Protein AF-A0A351R2L6-F1 (afdb_monomer_lite)

pLDDT: mean 74.39, std 21.06, range [41.09, 98.19]

Foldseek 3Di:
DVVVVVVVVVVVPDPPPCVDPPPVPPPPQDADEFEEEDQDDCVVCVVVLVVCCVVRVRYHYHYDHDPPRLVVQLVCQVVVNHTPYYDDHPDRPPPPPVPPDCPVVVVVVVVVVVVVVVVVVPDPPPPPD

Structure (mmCIF, N/CA/C/O backbone):
data_AF-A0A351R2L6-F1
#
_entry.id   AF-A0A351R2L6-F1
#
loop_
_atom_site.group_PDB
_atom_site.id
_atom_site.type_symbol
_atom_site.label_atom_id
_atom_site.label_alt_id
_atom_site.label_comp_id
_atom_site.label_asym_id
_atom_site.label_entity_id
_atom_site.label_seq_id
_atom_site.pdbx_PDB_ins_code
_atom_site.Cartn_x
_atom_site.Cartn_y
_atom_site.Cartn_z
_atom_site.occupancy
_atom_site.B_iso_or_equiv
_atom_site.auth_seq_id
_atom_site.auth_comp_id
_atom_site.auth_asym_id
_atom_site.auth_atom_id
_atom_site.pdbx_PDB_model_num
ATOM 1 N N . MET A 1 1 ? -68.173 1.123 -17.060 1.00 58.06 1 MET A N 1
ATOM 2 C CA . MET A 1 1 ? -67.827 0.187 -15.963 1.00 58.06 1 MET A CA 1
ATOM 3 C C . MET A 1 1 ? -66.598 -0.675 -16.257 1.00 58.06 1 MET A C 1
ATOM 5 O O . MET A 1 1 ? -65.823 -0.898 -15.342 1.00 58.06 1 MET A O 1
ATOM 9 N N . VAL A 1 2 ? -66.363 -1.112 -17.503 1.00 62.03 2 VAL A N 1
ATOM 10 C CA . VAL A 1 2 ? -65.221 -1.989 -17.857 1.00 62.03 2 VAL A CA 1
ATOM 11 C C . VAL A 1 2 ? -63.849 -1.316 -17.671 1.00 62.03 2 VAL A C 1
ATOM 13 O O . VAL A 1 2 ? -62.933 -1.929 -17.136 1.00 62.03 2 VAL A O 1
ATOM 16 N N . ALA A 1 3 ? -63.716 -0.031 -18.021 1.00 60.00 3 ALA A N 1
ATOM 17 C CA . ALA A 1 3 ? -62.449 0.704 -17.895 1.00 60.00 3 ALA A CA 1
ATOM 18 C C . ALA A 1 3 ? -61.976 0.894 -16.438 1.00 60.00 3 ALA A C 1
ATOM 20 O O . ALA A 1 3 ? -60.776 0.889 -16.180 1.00 60.00 3 ALA A O 1
ATOM 21 N N . VAL A 1 4 ? -62.916 1.010 -15.490 1.00 69.56 4 VAL A N 1
ATOM 22 C CA . VAL A 1 4 ? -62.628 1.141 -14.047 1.00 69.56 4 VAL A CA 1
ATOM 23 C C . VAL A 1 4 ? -62.164 -0.196 -13.462 1.00 69.56 4 VAL A C 1
ATOM 25 O O . VAL A 1 4 ? -61.270 -0.237 -12.625 1.00 69.56 4 VAL A O 1
ATOM 28 N N . LEU A 1 5 ? -62.728 -1.306 -13.946 1.00 65.19 5 LEU A N 1
ATOM 29 C CA . LEU A 1 5 ? -62.352 -2.649 -13.506 1.00 65.19 5 LEU A CA 1
ATOM 30 C C . LEU A 1 5 ? -60.935 -3.024 -13.973 1.00 65.19 5 LEU A C 1
ATOM 32 O O . LEU A 1 5 ? -60.170 -3.616 -13.217 1.00 65.19 5 LEU A O 1
ATOM 36 N N . LEU A 1 6 ? -60.569 -2.627 -15.197 1.00 62.56 6 LEU A N 1
ATOM 37 C CA . LEU A 1 6 ? -59.234 -2.865 -15.754 1.00 62.56 6 LEU A CA 1
ATOM 38 C C . LEU A 1 6 ? -58.149 -2.044 -15.044 1.00 62.56 6 LEU A C 1
ATOM 40 O O . LEU A 1 6 ? -57.065 -2.560 -14.793 1.00 62.56 6 LEU A O 1
ATOM 44 N N . THR A 1 7 ? -58.440 -0.799 -14.658 1.00 64.06 7 THR A N 1
ATOM 45 C CA . THR A 1 7 ? -57.491 0.030 -13.892 1.00 64.06 7 THR A CA 1
ATOM 46 C C . THR A 1 7 ? -57.279 -0.490 -12.469 1.00 64.06 7 THR A C 1
ATOM 48 O O . THR A 1 7 ? -56.157 -0.447 -11.970 1.00 64.06 7 THR A O 1
ATOM 51 N N . LEU A 1 8 ? -58.312 -1.056 -11.834 1.00 64.56 8 LEU A N 1
ATOM 52 C CA . LEU A 1 8 ? -58.193 -1.686 -10.513 1.00 64.56 8 LEU A CA 1
ATOM 53 C C . LEU A 1 8 ? -57.381 -2.993 -10.543 1.00 64.56 8 LEU A C 1
ATOM 55 O O . LEU A 1 8 ? -56.595 -3.251 -9.636 1.00 64.56 8 LEU A O 1
ATOM 59 N N . LEU A 1 9 ? -57.540 -3.799 -11.599 1.00 66.81 9 LEU A N 1
ATOM 60 C CA . LEU A 1 9 ? -56.763 -5.027 -11.811 1.00 66.81 9 LEU A CA 1
ATOM 61 C C . LEU A 1 9 ? -55.272 -4.741 -12.027 1.00 66.81 9 LEU A C 1
ATOM 63 O O . LEU A 1 9 ? -54.437 -5.463 -11.492 1.00 66.81 9 LEU A O 1
ATOM 67 N N . VAL A 1 10 ? -54.939 -3.663 -12.743 1.00 66.62 10 VAL A N 1
ATOM 68 C CA . VAL A 1 10 ? -53.547 -3.230 -12.949 1.00 66.62 10 VAL A CA 1
ATOM 69 C C . VAL A 1 10 ? -52.899 -2.776 -11.633 1.00 66.62 10 VAL A C 1
ATOM 71 O O . VAL A 1 10 ? -51.741 -3.096 -11.388 1.00 66.62 10 VAL A O 1
ATOM 74 N N . LEU A 1 11 ? -53.641 -2.115 -10.736 1.00 62.09 11 LEU A N 1
ATOM 75 C CA . LEU A 1 11 ? -53.134 -1.721 -9.410 1.00 62.09 11 LEU A CA 1
ATOM 76 C C . LEU A 1 11 ? -52.888 -2.915 -8.471 1.00 62.09 11 LEU A C 1
ATOM 78 O O . LEU A 1 11 ? -51.992 -2.844 -7.637 1.00 62.09 11 LEU A O 1
ATOM 82 N N . LEU A 1 12 ? -53.637 -4.013 -8.623 1.00 63.47 12 LEU A N 1
ATOM 83 C CA . LEU A 1 12 ? -53.437 -5.256 -7.861 1.00 63.47 12 LEU A CA 1
ATOM 84 C C . LEU A 1 12 ? -52.257 -6.107 -8.363 1.00 63.47 12 LEU A C 1
ATOM 86 O O . LEU A 1 12 ? -51.823 -7.012 -7.655 1.00 63.47 12 LEU A O 1
ATOM 90 N N . GLN A 1 13 ? -51.746 -5.847 -9.571 1.00 61.00 13 GLN A N 1
ATOM 91 C CA . GLN A 1 13 ? -50.612 -6.575 -10.156 1.00 61.00 13 GLN A CA 1
ATOM 92 C C . GLN A 1 13 ? -49.246 -5.986 -9.792 1.00 61.00 13 GLN A C 1
ATOM 94 O O . GLN A 1 13 ? -48.231 -6.647 -10.009 1.00 61.00 13 GLN A O 1
ATOM 99 N N . PHE A 1 14 ? -49.201 -4.778 -9.228 1.00 47.53 14 PHE A N 1
ATOM 100 C CA . PHE A 1 14 ? -47.980 -4.263 -8.625 1.00 47.53 14 PHE A CA 1
ATOM 101 C C . PHE A 1 14 ? -47.926 -4.782 -7.188 1.00 47.53 14 PHE A C 1
ATOM 103 O O . PHE A 1 14 ? -48.696 -4.290 -6.357 1.00 47.53 14 PHE A O 1
ATOM 110 N N . PRO A 1 15 ? -47.067 -5.767 -6.853 1.00 56.81 15 PRO A N 1
ATOM 111 C CA . PRO A 1 15 ? -46.772 -6.009 -5.453 1.00 56.81 15 PRO A CA 1
ATOM 112 C C . PRO A 1 15 ? -46.349 -4.662 -4.876 1.00 56.81 15 PRO A C 1
ATOM 114 O O . PRO A 1 15 ? -45.473 -3.986 -5.421 1.00 56.81 15 PRO A O 1
ATOM 117 N N . ALA A 1 16 ? -47.005 -4.243 -3.798 1.00 57.84 16 ALA A N 1
ATOM 118 C CA . ALA A 1 16 ? -46.551 -3.130 -2.986 1.00 57.84 16 ALA A CA 1
ATOM 119 C C . ALA A 1 16 ? -45.269 -3.545 -2.245 1.00 57.84 16 ALA A C 1
ATOM 121 O O . ALA A 1 16 ? -45.178 -3.438 -1.030 1.00 57.84 16 ALA A O 1
ATOM 122 N N . ASP A 1 17 ? -44.255 -3.995 -2.982 1.00 55.78 17 ASP A N 1
ATOM 123 C CA . ASP A 1 17 ? -42.875 -4.034 -2.540 1.00 55.78 17 ASP A CA 1
ATOM 124 C C . ASP A 1 17 ? -42.298 -2.616 -2.665 1.00 55.78 17 ASP A C 1
ATOM 126 O O . ASP A 1 17 ? -41.271 -2.360 -3.280 1.00 55.78 17 ASP A O 1
ATOM 130 N N . PHE A 1 18 ? -42.927 -1.683 -1.945 1.00 49.28 18 PHE A N 1
ATOM 131 C CA . PHE A 1 18 ? -42.151 -0.736 -1.150 1.00 49.28 18 PHE A CA 1
ATOM 132 C C . PHE A 1 18 ? -41.750 -1.447 0.149 1.00 49.28 18 PHE A C 1
ATOM 134 O O . PHE A 1 18 ? -41.914 -0.927 1.252 1.00 49.28 18 PHE A O 1
ATOM 141 N N . GLY A 1 19 ? -41.248 -2.678 0.011 1.00 44.75 19 GLY A N 1
ATOM 142 C CA . GLY A 1 19 ? -40.500 -3.387 1.023 1.00 44.75 19 GLY A CA 1
ATOM 143 C C . GLY A 1 19 ? -39.233 -2.587 1.236 1.00 44.75 19 GLY A C 1
ATOM 144 O O . GLY A 1 19 ? -38.234 -2.795 0.563 1.00 44.75 19 GLY A O 1
ATOM 145 N N . SER A 1 20 ? -39.359 -1.575 2.091 1.00 53.19 20 SER A N 1
ATOM 146 C CA . SER A 1 20 ? -38.311 -0.917 2.842 1.00 53.19 20 SER A CA 1
ATOM 147 C C . SER A 1 20 ? -36.906 -1.208 2.302 1.00 53.19 20 SER A C 1
ATOM 149 O O . SER A 1 20 ? -36.212 -2.092 2.795 1.00 53.19 20 SER A O 1
ATOM 151 N N . VAL A 1 21 ? -36.417 -0.387 1.365 1.00 51.34 21 VAL A N 1
ATOM 152 C CA . VAL A 1 21 ? -34.961 -0.203 1.213 1.00 51.34 21 VAL A CA 1
ATOM 153 C C . VAL A 1 21 ? -34.459 0.692 2.355 1.00 51.34 21 VAL A C 1
ATOM 155 O O . VAL A 1 21 ? -33.580 1.525 2.193 1.00 51.34 21 VAL A O 1
ATOM 158 N N . ALA A 1 22 ? -34.978 0.505 3.568 1.00 46.72 22 ALA A N 1
ATOM 159 C CA . ALA A 1 22 ? -34.087 0.480 4.699 1.00 46.72 22 ALA A CA 1
ATOM 160 C C . ALA A 1 22 ? -33.396 -0.886 4.631 1.00 46.72 22 ALA A C 1
ATOM 162 O O . ALA A 1 22 ? -33.725 -1.812 5.370 1.00 46.72 22 ALA A O 1
ATOM 163 N N . HIS A 1 23 ? -32.376 -0.990 3.767 1.00 41.09 23 HIS A N 1
ATOM 164 C CA . HIS A 1 23 ? -31.181 -1.677 4.226 1.00 41.09 23 HIS A CA 1
ATOM 165 C C . HIS A 1 23 ? -30.851 -0.964 5.534 1.00 41.09 23 HIS A C 1
ATOM 167 O O . HIS A 1 23 ? -30.285 0.129 5.536 1.00 41.09 23 HIS A O 1
ATOM 173 N N . ALA A 1 24 ? -31.318 -1.524 6.651 1.00 45.12 24 ALA A N 1
ATOM 174 C CA . ALA A 1 24 ? -30.699 -1.274 7.921 1.00 45.12 24 ALA A CA 1
ATOM 175 C C . ALA A 1 24 ? -29.240 -1.585 7.627 1.00 45.12 24 ALA A C 1
ATOM 177 O O . ALA A 1 24 ? -28.880 -2.743 7.411 1.00 45.12 24 ALA A O 1
ATOM 178 N N . ALA A 1 25 ? -28.439 -0.533 7.472 1.00 47.28 25 ALA A N 1
ATOM 179 C CA . ALA A 1 25 ? -27.008 -0.636 7.509 1.00 47.28 25 ALA A CA 1
ATOM 180 C C . ALA A 1 25 ? -26.742 -1.207 8.896 1.00 47.28 25 ALA A C 1
ATOM 182 O O . ALA A 1 25 ? -26.617 -0.470 9.874 1.00 47.28 25 ALA A O 1
ATOM 183 N N . GLN A 1 26 ? -26.775 -2.537 9.013 1.00 45.88 26 GLN A N 1
ATOM 184 C CA . GLN A 1 26 ? -26.150 -3.200 10.123 1.00 45.88 26 GLN A CA 1
ATOM 185 C C . GLN A 1 26 ? -24.731 -2.691 10.039 1.00 45.88 26 GLN A C 1
ATOM 187 O O . GLN A 1 26 ? -23.992 -2.995 9.101 1.00 45.88 26 GLN A O 1
ATOM 192 N N . LYS A 1 27 ? -24.398 -1.817 10.983 1.00 56.12 27 LYS A N 1
ATOM 193 C CA . LYS 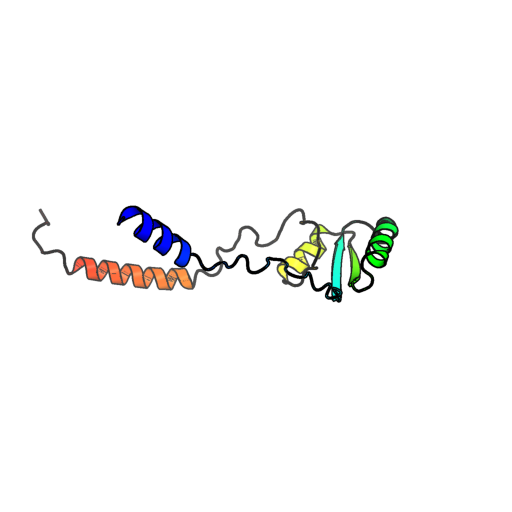A 1 27 ? -23.049 -1.350 11.221 1.00 56.12 27 LYS A CA 1
ATOM 194 C C . LYS A 1 27 ? -22.289 -2.545 11.786 1.00 56.12 27 LYS A C 1
ATOM 196 O O . LYS A 1 27 ? -21.935 -2.562 12.958 1.00 56.12 27 LYS A O 1
ATOM 201 N N . ASN A 1 28 ? -22.115 -3.577 10.962 1.00 69.25 28 ASN A N 1
ATOM 202 C CA . ASN A 1 28 ? -21.118 -4.588 11.199 1.00 69.25 28 ASN A CA 1
ATOM 203 C C . ASN A 1 28 ? -19.811 -3.824 11.173 1.00 69.25 28 ASN A C 1
ATOM 205 O O . ASN A 1 28 ? -19.450 -3.190 10.180 1.00 69.25 28 ASN A O 1
ATOM 209 N N . GLU A 1 29 ? -19.193 -3.765 12.341 1.00 73.75 29 GLU A N 1
ATOM 210 C CA . GLU A 1 29 ? -17.903 -3.144 12.512 1.00 73.75 29 GLU A CA 1
ATOM 211 C C . GLU A 1 29 ? -16.938 -3.842 11.551 1.00 73.75 29 GLU A C 1
ATOM 213 O O . GLU A 1 29 ? -16.662 -5.033 11.691 1.00 73.75 29 GLU A O 1
ATOM 218 N N . ILE A 1 30 ? -16.506 -3.117 10.518 1.00 85.00 30 ILE A N 1
ATOM 219 C CA . ILE A 1 30 ? -15.580 -3.643 9.521 1.00 85.00 30 ILE A CA 1
ATOM 220 C C . ILE A 1 30 ? -14.244 -3.826 10.229 1.00 85.00 30 ILE A C 1
ATOM 222 O O . ILE A 1 30 ? -13.672 -2.864 10.749 1.00 85.00 30 ILE A O 1
ATOM 226 N N . ARG A 1 31 ? -13.784 -5.075 10.271 1.00 92.56 31 ARG A N 1
ATOM 227 C CA . ARG A 1 31 ? -12.519 -5.467 10.880 1.00 92.56 31 ARG A CA 1
ATOM 228 C C . ARG A 1 31 ? -11.647 -6.171 9.857 1.00 92.56 31 ARG A C 1
ATOM 230 O O . ARG A 1 31 ? -12.166 -6.903 9.017 1.00 92.56 31 ARG A O 1
ATOM 237 N N . GLY A 1 32 ? -10.340 -5.975 9.943 1.00 95.25 32 GLY A N 1
ATOM 238 C CA . GLY A 1 32 ? -9.392 -6.643 9.060 1.00 95.25 32 GLY A CA 1
ATOM 239 C C . GLY A 1 32 ? -8.049 -5.938 9.001 1.00 95.25 32 GLY A C 1
ATOM 240 O O . GLY A 1 32 ? -7.820 -4.956 9.701 1.00 95.25 32 GLY A O 1
ATOM 241 N N . THR A 1 33 ? -7.180 -6.437 8.136 1.00 97.50 33 THR A N 1
ATOM 242 C CA . THR A 1 33 ? -5.877 -5.839 7.864 1.00 97.50 33 THR A CA 1
ATOM 243 C C . THR A 1 33 ? -5.833 -5.460 6.393 1.00 97.50 33 THR A C 1
ATOM 245 O O . THR A 1 33 ? -6.205 -6.273 5.551 1.00 97.50 33 THR A O 1
ATOM 248 N N . ILE A 1 34 ? -5.375 -4.249 6.093 1.00 97.38 34 ILE A N 1
ATOM 249 C CA . ILE A 1 34 ? -5.083 -3.809 4.728 1.00 97.38 34 ILE A CA 1
ATOM 250 C C . ILE A 1 34 ? -3.589 -3.560 4.578 1.00 97.38 34 ILE A C 1
ATOM 252 O O . ILE A 1 34 ? -2.922 -3.087 5.501 1.00 97.38 34 ILE A O 1
ATOM 256 N N . SER A 1 35 ? -3.068 -3.865 3.404 1.00 98.00 35 SER A N 1
ATOM 257 C CA . SER A 1 35 ? -1.694 -3.603 2.998 1.00 98.00 35 SER A CA 1
ATOM 258 C C . SER A 1 35 ? -1.643 -2.386 2.074 1.00 98.00 35 SER A C 1
ATOM 260 O O . SER A 1 35 ? -2.455 -2.241 1.161 1.00 98.00 35 SER A O 1
ATOM 262 N N . VAL A 1 36 ? -0.706 -1.475 2.339 1.00 98.19 36 VAL A N 1
ATOM 263 C CA . VAL A 1 36 ? -0.564 -0.212 1.604 1.00 98.19 36 VAL A CA 1
ATOM 264 C C . VAL A 1 36 ? 0.887 -0.038 1.182 1.00 98.19 36 VAL A C 1
ATOM 266 O O . VAL A 1 36 ? 1.765 0.022 2.043 1.00 98.19 36 VAL A O 1
ATOM 269 N N . ALA A 1 37 ? 1.136 0.099 -0.121 1.00 97.75 37 ALA A N 1
ATOM 270 C CA . ALA A 1 37 ? 2.453 0.437 -0.655 1.00 97.75 37 ALA A CA 1
ATOM 271 C C . ALA A 1 37 ? 2.506 1.863 -1.194 1.00 97.75 37 ALA A C 1
ATOM 273 O O . ALA A 1 37 ? 1.654 2.286 -1.976 1.00 97.75 37 ALA A O 1
ATOM 274 N N . SER A 1 38 ? 3.574 2.577 -0.848 1.00 97.38 38 SER A N 1
ATOM 275 C CA . SER A 1 38 ? 3.788 3.965 -1.257 1.00 97.38 38 SER A CA 1
ATOM 276 C C . SER A 1 38 ? 5.271 4.269 -1.487 1.00 97.38 38 SER A C 1
ATOM 278 O O . SER A 1 38 ? 6.154 3.563 -1.002 1.00 97.38 38 SER A O 1
ATOM 280 N N . ASN A 1 39 ? 5.554 5.338 -2.223 1.00 96.50 39 ASN A N 1
ATOM 281 C CA . ASN A 1 39 ? 6.891 5.921 -2.347 1.00 96.50 39 ASN A CA 1
ATOM 282 C C . ASN A 1 39 ? 7.160 7.021 -1.297 1.00 96.50 39 ASN A C 1
ATOM 284 O O . ASN A 1 39 ? 8.243 7.600 -1.269 1.00 96.50 39 ASN A O 1
ATOM 288 N N . ILE A 1 40 ? 6.182 7.323 -0.440 1.00 96.62 40 ILE A N 1
ATOM 289 C CA . ILE A 1 40 ? 6.288 8.308 0.642 1.00 96.62 40 ILE A CA 1
ATOM 290 C C . ILE A 1 40 ? 6.770 7.601 1.911 1.00 96.62 40 ILE A C 1
ATOM 292 O O . ILE A 1 40 ? 6.318 6.495 2.221 1.00 96.62 40 ILE A O 1
ATOM 296 N N . SER A 1 41 ? 7.667 8.227 2.671 1.00 96.94 41 SER A N 1
ATOM 297 C CA . SER A 1 41 ? 8.158 7.649 3.923 1.00 96.94 41 SER A CA 1
ATOM 298 C C . SER A 1 41 ? 7.018 7.430 4.929 1.00 96.94 41 SER A C 1
ATOM 300 O O . SER A 1 41 ? 6.035 8.175 4.962 1.00 96.94 41 SER A O 1
ATOM 302 N N . GLN A 1 42 ? 7.146 6.414 5.787 1.00 96.44 42 GLN A N 1
ATOM 303 C CA . GLN A 1 42 ? 6.169 6.201 6.861 1.00 96.44 42 GLN A CA 1
ATOM 304 C C . GLN A 1 42 ? 6.095 7.405 7.809 1.00 96.44 42 GLN A C 1
ATOM 306 O O . GLN A 1 42 ? 5.012 7.746 8.273 1.00 96.44 42 GLN A O 1
ATOM 311 N N . GLN A 1 43 ? 7.226 8.072 8.052 1.00 97.62 43 GLN A N 1
ATOM 312 C CA . GLN A 1 43 ? 7.291 9.255 8.905 1.00 97.62 43 GLN A CA 1
ATOM 313 C C . GLN A 1 43 ? 6.377 10.374 8.389 1.00 97.62 43 GLN A C 1
ATOM 315 O O . GLN A 1 43 ? 5.594 10.923 9.162 1.00 97.62 43 GLN A O 1
ATOM 320 N N . ASP A 1 44 ? 6.424 10.672 7.090 1.00 97.75 44 ASP A N 1
ATOM 321 C CA . ASP A 1 44 ? 5.593 11.726 6.492 1.00 97.75 44 ASP A CA 1
ATOM 322 C C . ASP A 1 44 ? 4.108 11.329 6.445 1.00 97.75 44 ASP A C 1
ATOM 324 O O . ASP A 1 44 ? 3.216 12.177 6.546 1.00 97.75 44 ASP A O 1
ATOM 328 N N . MET A 1 45 ? 3.833 10.024 6.347 1.00 96.88 45 MET A N 1
ATOM 329 C CA . MET A 1 45 ? 2.478 9.471 6.346 1.00 96.88 45 MET A CA 1
ATOM 330 C C . MET A 1 45 ? 1.872 9.263 7.735 1.00 96.88 45 MET A C 1
ATOM 332 O O . MET A 1 45 ? 0.661 9.048 7.833 1.00 96.88 45 MET A O 1
ATOM 336 N N . GLN A 1 46 ? 2.662 9.352 8.807 1.00 97.69 46 GLN A N 1
ATOM 337 C CA . GLN A 1 46 ? 2.244 8.929 10.144 1.00 97.69 46 GLN A CA 1
ATOM 338 C C . GLN A 1 46 ? 0.968 9.637 10.616 1.00 97.69 46 GLN A C 1
ATOM 340 O O . GLN A 1 46 ? 0.042 8.983 11.085 1.00 97.69 46 GLN A O 1
ATOM 345 N N . GLN A 1 47 ? 0.857 10.949 10.386 1.00 98.19 47 GLN A N 1
ATOM 346 C CA . GLN A 1 47 ? -0.336 11.723 10.756 1.00 98.19 47 GLN A CA 1
ATOM 347 C C . GLN A 1 47 ? -1.629 11.196 10.102 1.00 98.19 47 GLN A C 1
ATOM 349 O O . GLN A 1 47 ? -2.703 11.239 10.704 1.00 98.19 47 GLN A O 1
ATOM 354 N N . TYR A 1 48 ? -1.535 10.682 8.872 1.00 97.44 48 TYR A N 1
ATOM 355 C CA . TYR A 1 48 ? -2.675 10.141 8.137 1.00 97.44 48 TYR A CA 1
ATOM 356 C C . TYR A 1 48 ? -3.013 8.729 8.607 1.00 97.44 48 TYR A C 1
ATOM 358 O O . TYR A 1 48 ? -4.193 8.410 8.744 1.00 97.44 48 TYR A O 1
ATOM 366 N N . LEU A 1 49 ? -1.995 7.912 8.901 1.00 97.19 49 LEU A N 1
ATOM 367 C CA . LEU A 1 49 ? -2.175 6.586 9.496 1.00 97.19 49 LEU A CA 1
ATOM 368 C C . LEU A 1 49 ? -2.863 6.697 10.861 1.00 97.19 49 LEU A C 1
ATOM 370 O O . LEU A 1 49 ? -3.849 6.006 11.111 1.00 97.19 49 LEU A O 1
ATOM 374 N N . ASP A 1 50 ? -2.425 7.632 11.702 1.00 97.44 50 ASP A N 1
ATOM 375 C CA . ASP A 1 50 ? -3.025 7.880 13.014 1.00 97.44 50 ASP A CA 1
ATOM 376 C C . ASP A 1 50 ? -4.477 8.364 12.883 1.00 97.44 50 ASP A C 1
ATOM 378 O O . ASP A 1 50 ? -5.375 7.885 13.583 1.00 97.44 50 ASP A O 1
ATOM 382 N N . GLY A 1 51 ? -4.735 9.281 11.944 1.00 97.50 51 GLY A N 1
ATOM 383 C CA . GLY A 1 51 ? -6.082 9.761 11.638 1.00 97.50 51 GLY A CA 1
ATOM 384 C C . GLY A 1 51 ? -7.012 8.649 11.144 1.00 97.50 51 GLY A C 1
ATOM 385 O O . GLY A 1 51 ? -8.169 8.576 11.570 1.00 97.50 51 GLY A O 1
ATOM 386 N N . PHE A 1 52 ? -6.506 7.760 10.286 1.00 96.69 52 PHE A N 1
ATOM 387 C CA . PHE A 1 52 ? -7.245 6.606 9.785 1.00 96.69 52 PHE A CA 1
ATOM 388 C C . PHE A 1 52 ? -7.548 5.612 10.908 1.00 96.69 52 PHE A C 1
ATOM 390 O O . PHE A 1 52 ? -8.715 5.285 11.118 1.00 96.69 52 PHE A O 1
ATOM 397 N N . ASN A 1 53 ? -6.540 5.214 11.688 1.00 95.06 53 ASN A N 1
ATOM 398 C CA . ASN A 1 53 ? -6.680 4.259 12.791 1.00 95.06 53 ASN A CA 1
ATOM 399 C C . ASN A 1 53 ? -7.649 4.769 13.866 1.00 95.06 53 ASN A C 1
ATOM 401 O O . ASN A 1 53 ? -8.462 4.012 14.392 1.00 95.06 53 ASN A O 1
ATOM 405 N N . LYS A 1 54 ? -7.637 6.078 14.154 1.00 96.25 54 LYS A N 1
ATOM 406 C CA . LYS A 1 54 ? -8.600 6.700 15.073 1.00 96.25 54 LYS A CA 1
ATOM 407 C C . LYS A 1 54 ? -10.039 6.616 14.558 1.00 96.25 54 LYS A C 1
ATOM 409 O O . LYS A 1 54 ? -10.966 6.445 15.348 1.00 96.25 54 LYS A O 1
ATOM 414 N N . LYS A 1 55 ? -10.243 6.778 13.247 1.00 95.56 55 LYS A N 1
ATOM 415 C CA . LYS A 1 55 ? -11.570 6.728 12.613 1.00 95.56 55 LYS A CA 1
ATOM 416 C C . LYS A 1 55 ? -12.055 5.292 12.384 1.00 95.56 55 LYS A C 1
ATOM 418 O O . LYS A 1 55 ? -13.262 5.048 12.413 1.00 95.56 55 LYS A O 1
ATOM 423 N N . HIS A 1 56 ? -11.127 4.362 12.179 1.00 95.00 56 HIS A N 1
ATOM 424 C CA . HIS A 1 56 ? -11.370 2.967 11.822 1.00 95.00 56 HIS A CA 1
ATOM 425 C C . HIS A 1 56 ? -10.555 2.012 12.717 1.00 95.00 56 HIS A C 1
ATOM 427 O O . HIS A 1 56 ? -9.674 1.314 12.223 1.00 95.00 56 HIS A O 1
ATOM 433 N N . PRO A 1 57 ? -10.854 1.928 14.028 1.00 93.31 57 PRO A N 1
ATOM 434 C CA . PRO A 1 57 ? -10.048 1.158 14.984 1.00 93.31 57 PRO A CA 1
ATOM 435 C C . PRO A 1 57 ? -10.084 -0.362 14.763 1.00 93.31 57 PRO A C 1
ATOM 437 O O . PRO A 1 57 ? -9.233 -1.077 15.280 1.00 93.31 57 PRO A O 1
ATOM 440 N N . GLY A 1 58 ? -11.067 -0.867 14.011 1.00 94.06 58 GLY A N 1
ATOM 441 C CA . GLY A 1 58 ? -11.151 -2.278 13.630 1.00 94.06 58 GLY A CA 1
ATOM 442 C C . GLY A 1 58 ? -10.229 -2.672 12.472 1.00 94.06 58 GLY A C 1
ATOM 443 O O . GLY A 1 58 ? -10.116 -3.862 12.183 1.00 94.06 58 GLY A O 1
ATOM 444 N N . ILE A 1 59 ? -9.598 -1.703 11.800 1.00 96.19 59 ILE A N 1
ATOM 445 C CA . ILE A 1 59 ? -8.766 -1.933 10.618 1.00 96.19 59 ILE A CA 1
ATOM 446 C C . ILE A 1 59 ? -7.300 -1.682 10.974 1.00 96.19 59 ILE A C 1
ATOM 448 O O . ILE A 1 59 ? -6.931 -0.585 11.379 1.00 96.19 59 ILE A O 1
ATOM 452 N N . GLU A 1 60 ? -6.459 -2.691 10.782 1.00 96.25 60 GLU A N 1
ATOM 453 C CA . GLU A 1 60 ? -5.006 -2.567 10.874 1.00 96.25 60 GLU A CA 1
ATOM 454 C C . GLU A 1 60 ? -4.426 -2.194 9.503 1.00 96.25 60 GLU A C 1
ATOM 456 O O . GLU A 1 60 ? -4.722 -2.841 8.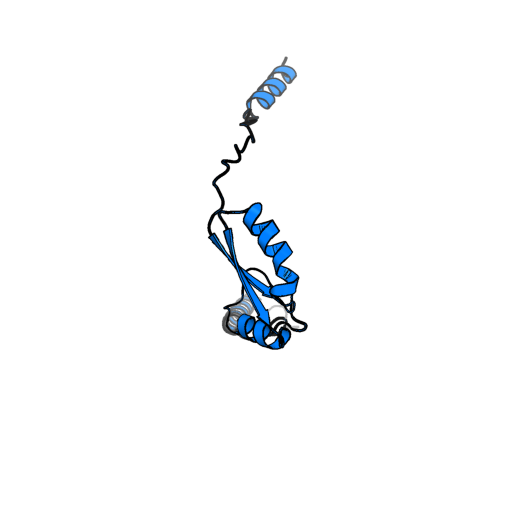498 1.00 96.25 60 GLU A O 1
ATOM 461 N N . VAL A 1 61 ? -3.569 -1.173 9.450 1.00 97.62 61 VAL A N 1
ATOM 462 C CA . VAL A 1 61 ? -2.892 -0.757 8.214 1.00 97.62 61 VAL A CA 1
ATOM 463 C C . VAL A 1 61 ? -1.430 -1.194 8.244 1.00 97.62 61 VAL A C 1
ATOM 465 O O . VAL A 1 61 ? -0.627 -0.655 9.006 1.00 97.62 61 VAL A O 1
ATOM 468 N N . LYS A 1 62 ? -1.062 -2.135 7.373 1.00 97.69 62 LYS A N 1
ATOM 469 C CA . LYS A 1 62 ? 0.330 -2.515 7.106 1.00 97.69 62 LYS A CA 1
ATOM 470 C C . LYS A 1 62 ? 0.898 -1.609 6.022 1.00 97.69 62 LYS A C 1
ATOM 472 O O . LYS A 1 62 ? 0.711 -1.853 4.833 1.00 97.69 62 LYS A O 1
ATOM 477 N N . TYR A 1 63 ? 1.559 -0.541 6.452 1.00 98.12 63 TYR A N 1
ATOM 478 C CA . TYR A 1 63 ? 2.159 0.443 5.559 1.00 98.12 63 TYR A CA 1
ATOM 479 C C . TYR A 1 63 ? 3.597 0.063 5.201 1.00 98.12 63 TYR A C 1
ATOM 481 O O . TYR A 1 63 ? 4.420 -0.162 6.088 1.00 98.12 63 TYR A O 1
ATOM 489 N N . GLN A 1 64 ? 3.911 0.043 3.908 1.00 97.38 64 GLN A N 1
ATOM 490 C CA . GLN A 1 64 ? 5.255 -0.198 3.407 1.00 97.38 64 GLN A CA 1
ATOM 491 C C . GLN A 1 64 ? 5.663 0.893 2.418 1.00 97.38 64 GLN A C 1
ATOM 493 O O . GLN A 1 64 ? 4.982 1.156 1.426 1.00 97.38 64 GLN A O 1
ATOM 498 N N . SER A 1 65 ? 6.798 1.533 2.696 1.00 97.38 65 SER A N 1
ATOM 499 C CA . SER A 1 65 ? 7.395 2.522 1.803 1.00 97.38 65 SER A CA 1
ATOM 500 C C . SER A 1 65 ? 8.591 1.943 1.061 1.00 97.38 65 SER A C 1
ATOM 502 O O . SER A 1 65 ? 9.468 1.352 1.695 1.00 97.38 65 SER A O 1
ATOM 504 N N . TYR A 1 66 ? 8.671 2.181 -0.245 1.00 96.94 66 TYR A N 1
ATOM 505 C CA . TYR A 1 66 ? 9.799 1.770 -1.082 1.00 96.94 66 TYR A CA 1
ATOM 506 C C . TYR A 1 66 ? 10.488 2.988 -1.692 1.00 96.94 66 TYR A C 1
ATOM 508 O O . TYR A 1 66 ? 9.827 3.862 -2.250 1.00 96.94 66 TYR A O 1
ATOM 516 N N . SER A 1 67 ? 11.820 3.026 -1.632 1.00 95.75 67 SER A N 1
ATOM 517 C CA . SER A 1 67 ? 12.612 4.017 -2.369 1.00 95.75 67 SER A CA 1
ATOM 518 C C . SER A 1 67 ? 12.614 3.729 -3.874 1.00 95.75 67 SER A C 1
ATOM 520 O O . SER A 1 67 ? 12.473 4.650 -4.671 1.00 95.75 67 SER A O 1
ATOM 522 N N . ASP A 1 68 ? 12.716 2.453 -4.256 1.00 95.94 68 ASP A N 1
ATOM 523 C CA . ASP A 1 68 ? 12.607 1.970 -5.640 1.00 95.94 68 ASP A CA 1
ATOM 524 C C . ASP A 1 68 ? 11.186 1.447 -5.926 1.00 95.94 68 ASP A C 1
ATOM 526 O O . ASP A 1 68 ? 10.956 0.262 -6.171 1.00 95.94 68 ASP A O 1
ATOM 530 N N . TYR A 1 69 ? 10.203 2.341 -5.790 1.00 95.81 69 TYR A N 1
ATOM 531 C CA . TYR A 1 69 ? 8.777 1.999 -5.796 1.00 95.81 69 TYR A CA 1
ATOM 532 C C . TYR A 1 69 ? 8.326 1.242 -7.045 1.00 95.81 69 TYR A C 1
ATOM 534 O O . TYR A 1 69 ? 7.735 0.167 -6.937 1.00 95.81 69 TYR A O 1
ATOM 542 N N . ASP A 1 70 ? 8.627 1.794 -8.223 1.00 94.31 70 ASP A N 1
ATOM 543 C CA . ASP A 1 70 ? 8.171 1.232 -9.493 1.00 94.31 70 ASP A CA 1
ATOM 544 C C . ASP A 1 70 ? 8.688 -0.194 -9.684 1.00 94.31 70 ASP A C 1
ATOM 546 O O . ASP A 1 70 ? 7.943 -1.058 -10.142 1.00 94.31 70 ASP A O 1
ATOM 550 N N . ASN A 1 71 ? 9.933 -0.472 -9.295 1.00 94.12 71 ASN A N 1
ATOM 551 C CA . ASN A 1 71 ? 10.534 -1.793 -9.431 1.00 94.12 71 ASN A CA 1
ATOM 552 C C . ASN A 1 71 ? 9.926 -2.808 -8.452 1.00 94.12 71 ASN A C 1
ATOM 554 O O . ASN A 1 71 ? 9.533 -3.901 -8.863 1.00 94.12 71 ASN A O 1
ATOM 558 N N . GLU A 1 72 ? 9.821 -2.457 -7.168 1.00 95.12 72 GLU A N 1
ATOM 559 C CA . GLU A 1 72 ? 9.317 -3.371 -6.135 1.00 95.12 72 GLU A CA 1
ATOM 560 C C . GLU A 1 72 ? 7.837 -3.715 -6.349 1.00 95.12 72 GLU A C 1
ATOM 562 O O . GLU A 1 72 ? 7.465 -4.893 -6.353 1.00 95.12 72 GLU A O 1
ATOM 567 N N . VAL A 1 73 ? 7.001 -2.717 -6.648 1.00 95.25 73 VAL A N 1
ATOM 568 C CA . VAL A 1 73 ? 5.573 -2.940 -6.921 1.00 95.25 73 VAL A CA 1
ATOM 569 C C . VAL A 1 73 ? 5.368 -3.666 -8.254 1.00 95.25 73 VAL A C 1
ATOM 571 O O . VAL A 1 73 ? 4.521 -4.555 -8.348 1.00 95.25 73 VAL A O 1
ATOM 574 N N . SER A 1 74 ? 6.182 -3.391 -9.281 1.00 93.38 74 SER A N 1
ATOM 575 C CA . SER A 1 74 ? 6.106 -4.133 -10.550 1.00 93.38 74 SER A CA 1
ATOM 576 C C . SER A 1 74 ? 6.418 -5.622 -10.388 1.00 93.38 74 SER A C 1
ATOM 578 O O . SER A 1 74 ? 5.804 -6.445 -11.070 1.00 93.38 74 SER A O 1
ATOM 580 N N . LYS A 1 75 ? 7.361 -5.996 -9.510 1.00 92.75 75 LYS A N 1
ATOM 581 C CA . LYS A 1 75 ? 7.653 -7.409 -9.203 1.00 92.75 75 LYS A CA 1
ATOM 582 C C . LYS A 1 75 ? 6.472 -8.078 -8.502 1.00 92.75 75 LYS A C 1
ATOM 584 O O . LYS A 1 75 ? 6.095 -9.182 -8.881 1.00 92.75 75 LYS A O 1
ATOM 589 N N . GLN A 1 76 ? 5.872 -7.398 -7.527 1.00 94.12 76 GLN A N 1
ATOM 590 C CA . GLN A 1 76 ? 4.696 -7.886 -6.799 1.00 94.12 76 GLN A CA 1
ATOM 591 C C . GLN A 1 76 ? 3.504 -8.123 -7.728 1.00 94.12 76 GLN A C 1
ATOM 593 O O . GLN A 1 76 ? 2.890 -9.188 -7.692 1.00 94.12 76 GLN A O 1
ATOM 598 N N . ILE A 1 77 ? 3.237 -7.184 -8.641 1.00 92.69 77 ILE A N 1
ATOM 599 C CA . ILE A 1 77 ? 2.180 -7.333 -9.647 1.00 92.69 77 ILE A CA 1
ATOM 600 C C . ILE A 1 77 ? 2.458 -8.524 -10.574 1.00 92.69 77 ILE A C 1
ATOM 602 O O . ILE A 1 77 ? 1.556 -9.317 -10.832 1.00 92.69 77 ILE A O 1
ATOM 606 N N . GLN A 1 78 ? 3.700 -8.698 -11.043 1.00 90.81 78 GLN A N 1
ATOM 607 C CA . GLN A 1 78 ? 4.082 -9.872 -11.846 1.00 90.81 78 GLN A CA 1
ATOM 608 C C . GLN A 1 78 ? 3.910 -11.187 -11.085 1.00 90.81 78 GLN A C 1
ATOM 610 O O . GLN A 1 78 ? 3.537 -12.196 -11.683 1.00 90.81 78 GLN A O 1
ATOM 615 N N . GLY A 1 79 ? 4.196 -11.173 -9.783 1.00 90.69 79 GLY A N 1
ATOM 616 C CA . GLY A 1 79 ? 4.020 -12.314 -8.891 1.00 90.69 79 GLY A CA 1
ATOM 617 C C . GLY A 1 79 ? 2.563 -12.595 -8.517 1.00 90.69 79 GLY A C 1
ATOM 618 O O . GLY A 1 79 ? 2.280 -13.679 -8.017 1.00 90.69 79 GLY A O 1
ATOM 619 N N . GLY A 1 80 ? 1.645 -11.655 -8.768 1.00 92.00 80 GLY A N 1
ATOM 620 C CA . GLY A 1 80 ? 0.249 -11.734 -8.332 1.00 92.00 80 GLY A CA 1
ATOM 621 C C . GLY A 1 80 ? 0.046 -11.519 -6.826 1.00 92.00 80 GLY A C 1
ATOM 622 O O . GLY A 1 80 ? -1.044 -11.788 -6.332 1.00 92.00 80 GLY A O 1
ATOM 623 N N . ASP A 1 81 ? 1.071 -11.041 -6.117 1.00 93.50 81 ASP A N 1
ATOM 624 C CA . ASP A 1 81 ? 1.086 -10.819 -4.665 1.00 93.50 81 ASP A CA 1
ATOM 625 C C . ASP A 1 81 ? 1.382 -9.341 -4.383 1.00 93.50 81 ASP A C 1
ATOM 627 O O . ASP A 1 81 ? 2.485 -8.957 -3.992 1.00 93.50 81 ASP A O 1
ATOM 631 N N . TYR A 1 82 ? 0.414 -8.491 -4.720 1.00 94.69 82 TYR A N 1
ATOM 632 C CA . TYR A 1 82 ? 0.492 -7.037 -4.595 1.00 94.69 82 TYR A CA 1
ATOM 633 C C . TYR A 1 82 ? -0.474 -6.536 -3.510 1.00 94.69 82 TYR A C 1
ATOM 635 O O . TYR A 1 82 ? -1.478 -7.193 -3.231 1.00 94.69 82 TYR A O 1
ATOM 643 N N . PRO A 1 83 ? -0.187 -5.383 -2.885 1.00 96.69 83 PRO A N 1
ATOM 644 C CA . PRO A 1 83 ? -0.961 -4.885 -1.755 1.00 96.69 83 PRO A CA 1
ATOM 645 C C . PRO A 1 83 ? -2.351 -4.398 -2.164 1.00 96.69 83 PRO A C 1
ATOM 647 O O . PRO A 1 83 ? -2.594 -4.038 -3.317 1.00 96.69 83 PRO A O 1
ATOM 650 N N . ASP A 1 84 ? -3.246 -4.312 -1.181 1.00 97.38 84 ASP A N 1
ATOM 651 C CA . ASP A 1 84 ? -4.637 -3.883 -1.368 1.00 97.38 84 ASP A CA 1
ATOM 652 C C . ASP A 1 84 ? -4.732 -2.456 -1.921 1.00 97.38 84 ASP A C 1
ATOM 654 O O . ASP A 1 84 ? -5.613 -2.137 -2.722 1.00 97.38 84 ASP A O 1
ATOM 658 N N . VAL A 1 85 ? -3.817 -1.585 -1.483 1.00 96.81 85 VAL A N 1
ATOM 659 C CA . VAL A 1 85 ? -3.729 -0.191 -1.917 1.00 96.81 85 VAL A CA 1
ATOM 660 C C . VAL A 1 85 ? -2.321 0.104 -2.416 1.00 96.81 85 VAL A C 1
ATOM 662 O O . VAL A 1 85 ? -1.335 -0.035 -1.689 1.00 96.81 85 VAL A O 1
ATOM 665 N N . LEU A 1 86 ? -2.237 0.573 -3.655 1.00 96.00 86 LEU A N 1
ATOM 666 C CA . LEU A 1 86 ? -1.005 1.018 -4.294 1.00 96.00 86 LEU A CA 1
ATOM 667 C C . LEU A 1 86 ? -1.283 2.186 -5.240 1.00 96.00 86 LEU A C 1
ATOM 669 O O . LEU A 1 86 ? -2.388 2.336 -5.765 1.00 96.00 86 LEU A O 1
ATOM 673 N N . PHE A 1 87 ? -0.261 3.000 -5.481 1.00 93.19 87 PHE A N 1
ATOM 674 C CA . PHE A 1 87 ? -0.203 3.869 -6.644 1.00 93.19 87 PHE A CA 1
ATOM 675 C C . PHE A 1 87 ? 0.153 3.042 -7.875 1.00 93.19 87 PHE A C 1
ATOM 677 O O . PHE A 1 87 ? 0.982 2.137 -7.817 1.00 93.19 87 PHE A O 1
ATOM 684 N N . VAL A 1 88 ? -0.472 3.354 -9.008 1.00 92.88 88 VAL A N 1
ATOM 685 C CA . VAL A 1 88 ? -0.166 2.666 -10.263 1.00 92.88 88 VAL A CA 1
ATOM 686 C C . VAL A 1 88 ? 1.280 3.004 -10.656 1.00 92.88 88 VAL A C 1
ATOM 688 O O . VAL A 1 88 ? 1.569 4.190 -10.835 1.00 92.88 88 VAL A O 1
ATOM 691 N N . PRO A 1 89 ? 2.182 2.010 -10.776 1.00 91.88 89 PRO A N 1
ATOM 692 C CA . PRO A 1 89 ? 3.564 2.266 -11.166 1.00 91.88 89 PRO A CA 1
ATOM 693 C C . PRO A 1 89 ? 3.636 2.783 -12.606 1.00 91.88 89 PRO A C 1
ATOM 695 O O . PRO A 1 89 ? 2.720 2.560 -13.405 1.00 91.88 89 PRO A O 1
ATOM 698 N N . GLY A 1 90 ? 4.751 3.425 -12.966 1.00 90.31 90 GLY A N 1
ATOM 699 C CA . GLY A 1 90 ? 4.951 4.005 -14.305 1.00 90.31 90 GLY A CA 1
ATOM 700 C C . GLY A 1 90 ? 4.782 3.010 -15.465 1.00 90.31 90 GLY A C 1
ATOM 701 O O . GLY A 1 90 ? 4.482 3.400 -16.594 1.00 90.31 90 GLY A O 1
ATOM 702 N N . SER A 1 91 ? 4.911 1.712 -15.187 1.00 83.31 91 SER A N 1
ATOM 703 C CA . SER A 1 91 ? 4.555 0.634 -16.104 1.00 83.31 91 SER A CA 1
ATOM 704 C C . SER A 1 91 ? 3.967 -0.543 -15.339 1.00 83.31 91 SER A C 1
ATOM 706 O O . SER A 1 91 ? 4.520 -0.940 -14.318 1.00 83.31 91 SER A O 1
ATOM 708 N N . VAL A 1 92 ? 2.903 -1.148 -15.865 1.00 80.25 92 VAL A N 1
ATOM 709 C CA . VAL A 1 92 ? 2.347 -2.395 -15.330 1.00 80.25 92 VAL A CA 1
ATOM 710 C C . VAL A 1 92 ? 2.780 -3.549 -16.237 1.00 80.25 92 VAL A C 1
ATOM 712 O O . VAL A 1 92 ? 2.347 -3.625 -17.394 1.00 80.25 92 VAL A O 1
ATOM 715 N N . PRO A 1 93 ? 3.644 -4.455 -15.758 1.00 71.75 93 PRO A N 1
ATOM 716 C CA . PRO A 1 93 ? 4.067 -5.617 -16.527 1.00 71.75 93 PRO A CA 1
ATOM 717 C C . PRO A 1 93 ? 2.858 -6.463 -16.943 1.00 71.75 93 PRO A C 1
ATOM 719 O O . PRO A 1 93 ? 1.975 -6.743 -16.139 1.00 71.75 93 PRO A O 1
ATOM 722 N N . GLY A 1 94 ? 2.798 -6.867 -18.213 1.00 65.31 94 GLY A N 1
ATOM 723 C CA . GLY A 1 94 ? 1.699 -7.692 -18.731 1.00 65.31 94 GLY A CA 1
ATOM 724 C C . GLY A 1 94 ? 0.434 -6.931 -19.153 1.00 65.31 94 GLY A C 1
ATOM 725 O O . GLY A 1 94 ? -0.415 -7.529 -19.811 1.00 65.31 94 GLY A O 1
ATOM 726 N N . ALA A 1 95 ? 0.331 -5.617 -18.905 1.00 56.50 95 ALA A N 1
ATOM 727 C CA . ALA A 1 95 ? -0.847 -4.806 -19.259 1.00 56.50 95 ALA A CA 1
ATOM 728 C C . ALA A 1 95 ? -1.106 -4.651 -20.777 1.00 56.50 95 ALA A C 1
ATOM 730 O O . ALA A 1 95 ? -2.099 -4.050 -21.180 1.00 56.50 95 ALA A O 1
ATOM 731 N N . PHE A 1 96 ? -0.261 -5.233 -21.636 1.00 46.81 96 PHE A N 1
ATOM 732 C CA . PHE A 1 96 ? -0.515 -5.325 -23.076 1.00 46.81 96 PHE A CA 1
ATOM 733 C C . PHE A 1 96 ? 0.076 -6.586 -23.734 1.00 46.81 96 PHE A C 1
ATOM 735 O O . PHE A 1 96 ? 0.440 -6.572 -24.908 1.00 46.81 96 PHE A O 1
ATOM 742 N N . THR A 1 97 ? 0.217 -7.699 -23.002 1.00 48.56 97 THR A N 1
ATOM 743 C CA . THR A 1 97 ? 0.786 -8.934 -23.579 1.00 48.56 97 THR A CA 1
ATOM 744 C C . THR A 1 97 ? 0.025 -10.210 -23.229 1.00 48.56 97 THR A C 1
ATOM 746 O O . THR A 1 97 ? 0.621 -11.281 -23.143 1.00 48.56 97 THR A O 1
ATOM 749 N N . THR A 1 98 ? -1.310 -10.182 -23.189 1.00 45.66 98 THR A N 1
ATOM 750 C CA . THR A 1 98 ? -2.096 -11.431 -23.303 1.00 45.66 98 THR A CA 1
ATOM 751 C C . THR A 1 98 ? -2.304 -11.811 -24.771 1.00 45.66 98 THR A C 1
ATOM 753 O O . THR A 1 98 ? -3.410 -12.016 -25.251 1.00 45.66 98 THR A O 1
ATOM 756 N N . GLY A 1 99 ? -1.187 -11.947 -25.486 1.00 46.44 99 GLY A N 1
ATOM 757 C CA . GLY A 1 99 ? -1.055 -12.838 -26.638 1.00 46.44 99 GLY A CA 1
ATOM 758 C C . GLY A 1 99 ? -0.518 -14.210 -26.217 1.00 46.44 99 GLY A C 1
ATOM 759 O O . GLY A 1 99 ? 0.106 -14.903 -27.013 1.00 46.44 99 GLY A O 1
ATOM 760 N N . LYS A 1 100 ? -0.671 -14.595 -24.944 1.00 50.72 100 LYS A N 1
ATOM 761 C CA . LYS A 1 100 ? -0.151 -15.853 -24.399 1.00 50.72 100 LYS A CA 1
ATOM 762 C C . LYS A 1 100 ? -1.217 -16.561 -23.579 1.00 50.72 100 LYS A C 1
ATOM 764 O O . LYS A 1 100 ? -1.227 -16.499 -22.361 1.00 50.72 100 LYS A O 1
ATOM 769 N N . ASN A 1 101 ? -2.144 -17.172 -24.313 1.00 44.38 101 ASN A N 1
ATOM 770 C CA . ASN A 1 101 ? -2.678 -18.524 -24.103 1.00 44.38 101 ASN A CA 1
ATOM 771 C C . ASN A 1 101 ? -3.692 -18.832 -25.220 1.00 44.38 101 ASN A C 1
ATOM 773 O O . ASN A 1 101 ? -4.844 -19.182 -24.976 1.00 44.38 101 ASN A O 1
ATOM 777 N N . CYS A 1 102 ? -3.263 -18.746 -26.485 1.00 46.88 102 CYS A N 1
ATOM 778 C CA . CYS A 1 102 ? -4.073 -19.165 -27.637 1.00 46.88 102 CYS A CA 1
ATOM 779 C C . CYS A 1 102 ? -4.174 -20.705 -27.759 1.00 46.88 102 CYS A C 1
ATOM 781 O O . CYS A 1 102 ? -4.215 -21.250 -28.857 1.00 46.88 102 CYS A O 1
ATOM 783 N N . ARG A 1 103 ? -4.266 -21.438 -26.641 1.00 41.38 103 ARG A N 1
ATOM 784 C CA . ARG A 1 103 ? -4.711 -22.841 -26.664 1.00 41.38 103 ARG A CA 1
ATOM 785 C C . ARG A 1 103 ? -6.207 -22.932 -26.997 1.00 41.38 103 ARG A C 1
ATOM 787 O O . ARG A 1 103 ? -6.637 -23.909 -27.593 1.00 41.38 103 ARG A O 1
ATOM 794 N N . PHE A 1 104 ? -6.964 -21.864 -26.732 1.00 42.03 104 PHE A N 1
ATOM 795 C CA . PHE A 1 104 ? -8.338 -21.697 -27.219 1.00 42.03 104 PHE A CA 1
ATOM 796 C C . PHE A 1 104 ? -8.436 -21.269 -28.696 1.00 42.03 104 PHE A C 1
ATOM 798 O O . PHE A 1 104 ? -9.473 -21.479 -29.319 1.00 42.03 104 PHE A O 1
ATOM 805 N N . CYS A 1 105 ? -7.370 -20.727 -29.294 1.00 52.03 105 CYS A N 1
ATOM 806 C CA . CYS A 1 105 ? -7.400 -20.274 -30.690 1.00 52.03 105 CYS A CA 1
ATOM 807 C C . CYS A 1 105 ? -7.179 -21.427 -31.680 1.00 52.03 105 CYS A C 1
ATOM 809 O O . CYS A 1 105 ? -7.844 -21.465 -32.711 1.00 52.03 105 CYS A O 1
ATOM 811 N N . LEU A 1 106 ? -6.324 -22.411 -31.354 1.00 49.00 106 LEU A N 1
ATOM 812 C CA . LEU A 1 106 ? -6.148 -23.597 -32.208 1.00 49.00 106 LEU A CA 1
ATOM 813 C C . LEU A 1 106 ? -7.387 -24.503 -32.220 1.00 49.00 106 LEU A C 1
ATOM 815 O O . LEU A 1 106 ? -7.767 -24.995 -33.280 1.00 49.00 106 LEU A O 1
ATOM 819 N N . GLN A 1 107 ? -8.039 -24.702 -31.067 1.00 47.41 107 GLN A N 1
ATOM 820 C CA . GLN A 1 107 ? -9.264 -25.509 -31.004 1.00 47.41 107 GLN A CA 1
ATOM 821 C C . GLN A 1 107 ? -10.395 -24.866 -31.823 1.00 47.41 107 GLN A C 1
ATOM 823 O O . GLN A 1 107 ? -11.116 -25.560 -32.538 1.00 47.41 107 GLN A O 1
ATOM 828 N N . SER A 1 108 ? -10.510 -23.533 -31.757 1.00 53.41 108 SER A N 1
ATOM 829 C CA . SER A 1 108 ? -11.515 -22.783 -32.513 1.00 53.41 108 SER A CA 1
ATOM 830 C C . SER A 1 108 ? -11.242 -22.822 -34.022 1.00 53.41 108 SER A C 1
ATOM 832 O O . SER A 1 108 ? -12.168 -23.015 -34.802 1.00 53.41 108 SER A O 1
ATOM 834 N N . TRP A 1 109 ? -9.977 -22.765 -34.459 1.00 50.38 109 TRP A N 1
ATOM 835 C CA . TRP A 1 109 ? -9.632 -22.926 -35.878 1.00 50.38 109 TRP A CA 1
ATOM 836 C C . TRP A 1 109 ? -10.008 -24.303 -36.433 1.00 50.38 109 TRP A C 1
ATOM 838 O O . TRP A 1 109 ? -10.616 -24.370 -37.498 1.00 50.38 109 TRP A O 1
ATOM 848 N N . ILE A 1 110 ? -9.738 -25.396 -35.714 1.00 61.19 110 ILE A N 1
ATOM 849 C CA . ILE A 1 110 ? -10.121 -26.746 -36.168 1.00 61.19 110 ILE A CA 1
ATOM 850 C C . ILE A 1 110 ? -11.646 -26.861 -36.319 1.00 61.19 110 ILE A C 1
ATOM 852 O O . ILE A 1 110 ? -12.123 -27.345 -37.346 1.00 61.19 110 ILE A O 1
ATOM 856 N N . LEU A 1 111 ? -12.416 -26.357 -35.349 1.00 57.88 111 LEU A N 1
ATOM 857 C CA . LEU A 1 111 ? -13.882 -26.393 -35.388 1.00 57.88 111 LEU A CA 1
ATOM 858 C C . LEU A 1 111 ? -14.473 -25.491 -36.485 1.00 57.88 111 LEU A C 1
ATOM 860 O O . LEU A 1 111 ? -15.410 -25.901 -37.165 1.00 57.88 111 LEU A O 1
ATOM 864 N N . ILE A 1 112 ? -13.897 -24.308 -36.724 1.00 60.03 112 ILE A N 1
ATOM 865 C CA . ILE A 1 112 ? -14.305 -23.429 -37.833 1.00 60.03 112 ILE A CA 1
ATOM 866 C C . ILE A 1 112 ? -14.001 -24.089 -39.187 1.00 60.03 112 ILE A C 1
ATOM 868 O O . ILE A 1 112 ? -14.831 -24.029 -40.093 1.00 60.03 112 ILE A O 1
ATOM 872 N N . THR A 1 113 ? -12.858 -24.773 -39.326 1.00 61.25 113 THR A N 1
ATOM 873 C CA . THR A 1 113 ? -12.490 -25.457 -40.580 1.00 61.25 113 THR A CA 1
ATOM 874 C C . THR A 1 113 ? -13.401 -26.662 -40.852 1.00 61.25 113 THR A C 1
ATOM 876 O O . THR A 1 113 ? -13.832 -26.865 -41.988 1.00 61.25 113 THR A O 1
ATOM 879 N N . LEU A 1 114 ? -13.764 -27.429 -39.817 1.00 57.84 114 LEU A N 1
ATOM 880 C CA . LEU A 1 114 ? -14.711 -28.548 -39.923 1.00 57.84 114 LEU A CA 1
ATOM 881 C C . LEU A 1 114 ? -16.134 -28.077 -40.268 1.00 57.84 114 LEU A C 1
ATOM 883 O O . LEU A 1 114 ? -16.754 -28.652 -41.162 1.00 57.84 114 LEU A O 1
ATOM 887 N N . SER A 1 115 ? -16.613 -26.985 -39.662 1.00 57.38 115 SER A N 1
ATOM 888 C CA . SER A 1 115 ? -17.904 -26.379 -40.025 1.00 57.38 115 SER A CA 1
ATOM 889 C C . SER A 1 115 ? -17.929 -25.849 -41.463 1.00 57.38 115 SER A C 1
ATOM 891 O O . SER A 1 115 ? -18.903 -26.079 -42.176 1.00 57.38 115 SER A O 1
ATOM 893 N N . LEU A 1 116 ? -16.862 -25.194 -41.942 1.00 55.03 116 LEU A N 1
ATOM 894 C CA . LEU A 1 116 ? -16.798 -24.733 -43.340 1.00 55.03 116 LEU A CA 1
ATOM 895 C C . LEU A 1 116 ? -16.725 -25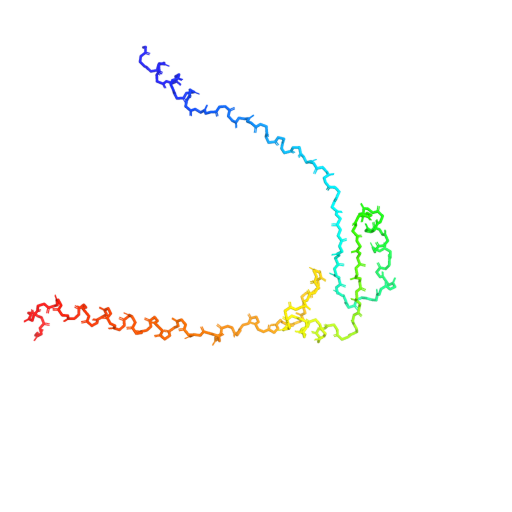.891 -44.351 1.00 55.03 116 LEU A C 1
ATOM 897 O O . LEU A 1 116 ? -17.220 -25.760 -45.470 1.00 55.03 116 LEU A O 1
ATOM 901 N N . SER A 1 117 ? -16.140 -27.024 -43.959 1.00 56.62 117 SER A N 1
ATOM 902 C CA . SER A 1 117 ? -16.081 -28.235 -44.790 1.00 56.62 117 SER A CA 1
ATOM 903 C C . SER A 1 117 ? -17.455 -28.894 -44.932 1.00 56.62 117 SER A C 1
ATOM 905 O O . SER A 1 117 ? -17.792 -29.381 -46.008 1.00 56.62 117 SER A O 1
ATOM 907 N N . MET A 1 118 ? -18.276 -28.850 -43.877 1.00 54.56 118 MET A N 1
ATOM 908 C CA . MET A 1 118 ? -19.665 -29.314 -43.934 1.00 54.56 118 MET A CA 1
ATOM 909 C C . MET A 1 118 ? -20.562 -28.390 -44.771 1.00 54.56 118 MET A C 1
ATOM 911 O O . MET A 1 118 ? -21.413 -28.886 -45.498 1.00 54.56 118 MET A O 1
ATOM 915 N N . ILE A 1 119 ? -20.332 -27.070 -44.771 1.00 53.38 119 ILE A N 1
ATOM 916 C CA . ILE A 1 119 ? -21.091 -26.121 -45.616 1.00 53.38 119 ILE A CA 1
ATOM 917 C C . ILE A 1 119 ? -20.806 -26.330 -47.121 1.00 53.38 119 ILE A C 1
ATOM 919 O O . ILE A 1 119 ? -21.655 -26.052 -47.966 1.00 53.38 119 ILE A O 1
ATOM 923 N N . ARG A 1 120 ? -19.633 -26.871 -47.479 1.00 51.41 120 ARG A N 1
ATOM 924 C CA . ARG A 1 120 ? -19.256 -27.194 -48.869 1.00 51.41 120 ARG A CA 1
ATOM 925 C C . ARG A 1 120 ? -19.873 -28.489 -49.412 1.00 51.41 120 ARG A C 1
ATOM 927 O O . ARG A 1 120 ? -19.773 -28.707 -50.613 1.00 51.41 120 ARG A O 1
ATOM 934 N N . LEU A 1 121 ? -20.498 -29.323 -48.576 1.00 49.22 121 LEU A N 1
ATOM 935 C CA . LEU A 1 121 ? -21.165 -30.561 -49.014 1.00 49.22 121 LEU A CA 1
ATOM 936 C C . LEU A 1 121 ? -22.653 -30.371 -49.353 1.00 49.22 121 LEU A C 1
ATOM 938 O O . LEU A 1 121 ? -23.237 -31.248 -49.979 1.00 49.22 12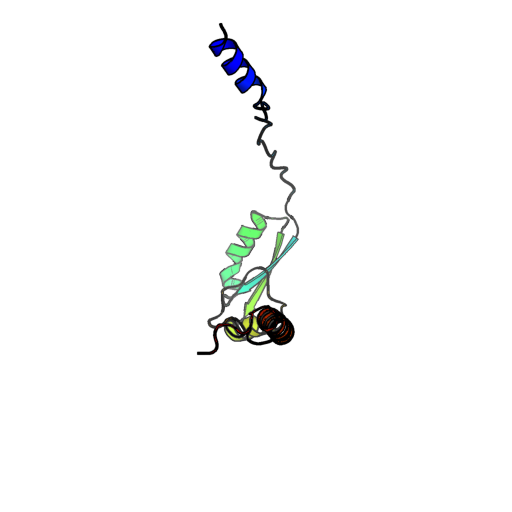1 LEU A O 1
ATOM 942 N N . ASP A 1 122 ? -23.233 -29.219 -49.004 1.00 49.91 122 ASP A N 1
ATOM 943 C CA . ASP A 1 122 ? -24.636 -28.866 -49.279 1.00 49.91 122 ASP A CA 1
ATOM 944 C C . ASP A 1 122 ? -24.794 -27.812 -50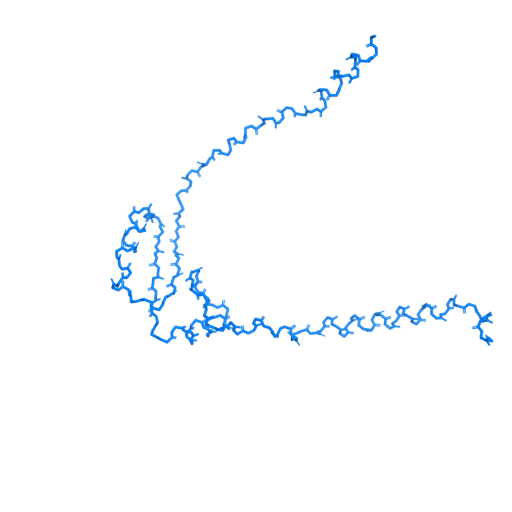.386 1.00 49.91 122 ASP A C 1
ATOM 946 O O . ASP A 1 122 ? -25.880 -27.278 -50.604 1.00 49.91 122 ASP A O 1
ATOM 950 N N . THR A 1 123 ? -23.720 -27.472 -51.107 1.00 46.53 123 THR A N 1
ATOM 951 C CA . THR A 1 123 ? -23.863 -26.658 -52.321 1.00 46.53 123 THR A CA 1
ATOM 952 C C . THR A 1 123 ? -24.102 -27.594 -53.509 1.00 46.53 123 THR A C 1
ATOM 954 O O . THR A 1 123 ? -23.166 -28.286 -53.910 1.00 46.53 123 THR A O 1
ATOM 957 N N . PRO A 1 124 ? -25.325 -27.666 -54.075 1.00 49.53 124 PRO A N 1
ATOM 958 C CA . PRO A 1 124 ? -25.557 -28.428 -55.295 1.00 49.53 124 PRO A CA 1
ATOM 959 C C . PRO A 1 124 ? -24.630 -27.919 -56.408 1.00 49.53 124 PRO A C 1
ATOM 961 O O . PRO A 1 124 ? -24.417 -26.712 -56.549 1.00 49.53 124 PRO A O 1
ATOM 964 N N . GLU A 1 125 ? -24.079 -28.859 -57.180 1.00 56.78 125 GLU A N 1
ATOM 965 C CA . GLU A 1 125 ? -23.190 -28.691 -58.345 1.00 56.78 125 GLU A CA 1
ATOM 966 C C . GLU A 1 125 ? -23.887 -27.966 -59.523 1.0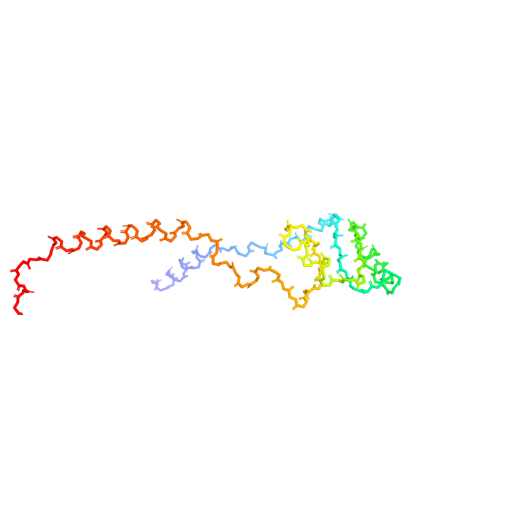0 56.78 125 GLU A C 1
ATOM 968 O O . GLU A 1 125 ? -23.848 -28.408 -60.663 1.00 56.78 125 GLU A O 1
ATOM 973 N N . GLU A 1 126 ? -24.552 -26.838 -59.276 1.00 55.09 126 GLU A N 1
ATOM 974 C CA . GLU A 1 126 ? -25.199 -26.025 -60.313 1.00 55.09 126 GLU A CA 1
ATOM 975 C C . GLU A 1 126 ? -24.791 -24.547 -60.249 1.00 55.09 126 GLU A C 1
ATOM 977 O O . GLU A 1 126 ? -25.485 -23.666 -60.738 1.00 55.09 126 GLU A O 1
ATOM 982 N N . MET A 1 127 ? -23.623 -24.245 -59.681 1.00 49.31 127 MET A N 1
ATOM 983 C CA . MET A 1 127 ? -22.967 -22.942 -59.861 1.00 49.31 127 MET A CA 1
ATOM 984 C C . MET A 1 127 ? -21.441 -23.088 -59.929 1.00 49.31 127 MET A C 1
ATOM 986 O O . MET A 1 127 ? -20.695 -22.527 -59.130 1.00 49.31 127 MET A O 1
ATOM 990 N N . ARG A 1 128 ? -20.959 -23.853 -60.916 1.00 54.34 128 ARG A N 1
ATOM 991 C CA . ARG A 1 128 ? -19.576 -23.756 -61.418 1.00 54.34 128 ARG A CA 1
ATOM 992 C C . ARG A 1 128 ? -19.561 -23.463 -62.922 1.00 54.34 128 ARG A C 1
ATOM 994 O O . ARG A 1 128 ? -18.975 -24.211 -63.704 1.00 54.34 128 ARG A O 1
ATOM 1001 N N . ARG A 1 129 ? -20.208 -22.371 -63.325 1.00 46.66 129 ARG A N 1
ATOM 1002 C CA . ARG A 1 129 ? -19.935 -21.715 -64.605 1.00 46.66 129 ARG A CA 1
ATOM 1003 C C . ARG A 1 129 ? -19.664 -20.239 -64.391 1.00 46.66 129 ARG A C 1
ATOM 1005 O O . ARG A 1 129 ? -20.373 -19.651 -63.549 1.00 46.66 129 ARG A O 1
#

Radius of gyration: 30.74 Å; chains: 1; bounding box: 80×42×80 Å

Sequence (129 aa):
MVAVLLTLLVLLQFPADFGSVAHAAQKNEIRGTISVASNISQQDMQQYLDGFNKKHPGIEVKYQSYSDYDNEVSKQIQGGDYPDVLFVPGSVPGAFTTGKNCRFCLQSWILITLSLSMIRLDTPEEMRR

Secondary structure (DSSP, 8-state):
-HHHHHHHHHHHSS-----------------EEEEEEESS-HHHHHHHHHHHHHH-TTEEEEEEE-SSHHHHHHHHHHHT---SEEPPPS--TTTT-----THHHHHHHHHHHHHHHHHTTSS-S----